Protein AF-A0A0F8VQT5-F1 (afdb_monomer_lite)

Foldseek 3Di:
DFDDDLLHTPDDDDDPDPDPPDPDPDVDDDDDQDDVVDPDGNPDDQFDPPRGDDDDPDDDDSVNSNVVSVVSCVVVVD

Structure (mmCIF, N/CA/C/O backbone):
data_AF-A0A0F8VQT5-F1
#
_entry.id   AF-A0A0F8VQT5-F1
#
loop_
_atom_site.group_PDB
_atom_site.id
_atom_site.type_symbol
_atom_site.label_atom_id
_atom_site.label_alt_id
_atom_site.label_comp_id
_atom_site.label_asym_id
_atom_site.label_entity_id
_atom_site.label_seq_id
_atom_site.pdbx_PDB_ins_code
_atom_site.Cartn_x
_atom_site.Cartn_y
_atom_site.Cartn_z
_atom_site.occupancy
_atom_site.B_iso_or_equiv
_atom_site.auth_seq_id
_atom_site.auth_comp_id
_atom_site.auth_asym_id
_atom_site.auth_atom_id
_atom_site.pdbx_PDB_model_num
ATOM 1 N N . ILE A 1 1 ? -0.266 13.343 4.483 1.00 79.69 1 ILE A N 1
ATOM 2 C CA . ILE A 1 1 ? -0.048 11.924 4.084 1.00 79.69 1 ILE A CA 1
ATOM 3 C C . ILE A 1 1 ? -0.143 11.069 5.339 1.00 79.69 1 ILE A C 1
ATOM 5 O O . ILE A 1 1 ? 0.446 11.449 6.350 1.00 79.69 1 ILE A O 1
ATOM 9 N N . THR A 1 2 ? -0.850 9.942 5.276 1.00 87.81 2 THR A N 1
ATOM 10 C CA . THR A 1 2 ? -0.945 8.978 6.381 1.00 87.81 2 THR A CA 1
ATOM 11 C C . THR A 1 2 ? -0.384 7.638 5.927 1.00 87.81 2 THR A C 1
ATOM 13 O O . THR A 1 2 ? -0.765 7.127 4.876 1.00 87.81 2 THR A O 1
ATOM 16 N N . LEU A 1 3 ? 0.545 7.093 6.707 1.00 90.25 3 LEU A N 1
ATOM 17 C CA . LEU A 1 3 ? 1.166 5.796 6.490 1.00 90.25 3 LEU A CA 1
ATOM 18 C C . LEU A 1 3 ? 0.610 4.802 7.505 1.00 90.25 3 LEU A C 1
ATOM 20 O O . LEU A 1 3 ? 0.609 5.067 8.712 1.00 90.25 3 LEU A O 1
ATOM 24 N N . TYR A 1 4 ? 0.177 3.656 6.991 1.00 91.94 4 TYR A N 1
ATOM 25 C CA . TYR A 1 4 ? -0.340 2.555 7.784 1.00 91.94 4 TYR A CA 1
ATOM 26 C C . TYR A 1 4 ? 0.558 1.323 7.636 1.00 91.94 4 TYR A C 1
ATOM 28 O O . TYR A 1 4 ? 1.005 1.018 6.532 1.00 91.94 4 TYR A O 1
ATOM 36 N N . GLU A 1 5 ? 0.771 0.605 8.734 1.00 93.19 5 GLU A N 1
ATOM 37 C CA . GLU A 1 5 ? 1.459 -0.688 8.800 1.00 93.19 5 GLU A CA 1
ATOM 38 C C . GLU A 1 5 ? 0.648 -1.615 9.713 1.00 93.19 5 GLU A C 1
ATOM 40 O O . GLU A 1 5 ? 0.075 -1.168 10.707 1.00 93.19 5 GLU A O 1
ATOM 45 N N . ASP A 1 6 ? 0.507 -2.885 9.324 1.00 92.31 6 ASP A N 1
ATOM 46 C CA . ASP A 1 6 ? -0.303 -3.885 10.039 1.00 92.31 6 ASP A CA 1
ATOM 47 C C . ASP A 1 6 ? -1.737 -3.437 10.393 1.00 92.31 6 ASP A C 1
ATOM 49 O O . ASP A 1 6 ? -2.304 -3.783 11.429 1.00 92.31 6 ASP A O 1
ATOM 53 N N . GLY A 1 7 ? -2.350 -2.635 9.517 1.00 90.12 7 GLY A N 1
ATOM 54 C CA . GLY A 1 7 ? -3.707 -2.124 9.712 1.00 90.12 7 GLY A CA 1
ATOM 55 C C . GLY A 1 7 ? -3.819 -0.928 10.669 1.00 90.12 7 GLY A C 1
ATOM 56 O O . GLY A 1 7 ? -4.934 -0.445 10.877 1.00 90.12 7 GLY A O 1
ATOM 57 N N . GLY A 1 8 ? -2.704 -0.445 11.230 1.00 91.44 8 GLY A N 1
ATOM 58 C CA . GLY A 1 8 ? -2.628 0.691 12.153 1.00 91.44 8 GLY A CA 1
ATOM 59 C C . GLY A 1 8 ? -1.834 1.871 11.587 1.00 91.44 8 GLY A C 1
ATOM 60 O O . GLY A 1 8 ? -1.023 1.711 10.683 1.00 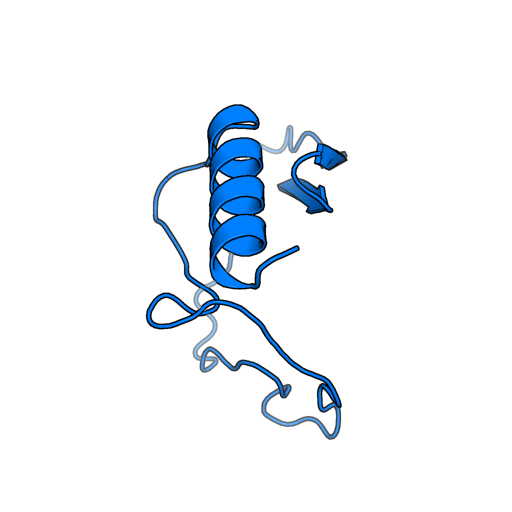91.44 8 GLY A O 1
ATOM 61 N N . VAL A 1 9 ? -2.074 3.081 12.100 1.00 92.25 9 VAL A N 1
ATOM 62 C CA . VAL A 1 9 ? -1.324 4.287 11.700 1.00 92.25 9 VAL A CA 1
ATOM 63 C C . VAL A 1 9 ? 0.070 4.251 12.324 1.00 92.25 9 VAL A C 1
ATOM 65 O O . VAL A 1 9 ? 0.183 4.169 13.545 1.00 92.25 9 VAL A O 1
ATOM 68 N N . ILE A 1 10 ? 1.114 4.400 11.507 1.00 93.62 10 ILE A N 1
ATOM 69 C CA . ILE A 1 10 ? 2.505 4.524 11.983 1.00 93.62 10 ILE A CA 1
ATOM 70 C C . ILE A 1 10 ? 3.099 5.914 11.759 1.00 93.62 10 ILE A C 1
ATOM 72 O O . ILE A 1 10 ? 4.000 6.330 12.483 1.00 93.62 10 ILE A O 1
ATOM 76 N N . ALA A 1 11 ? 2.569 6.670 10.797 1.00 87.75 11 ALA A N 1
ATOM 77 C CA . ALA A 1 11 ? 2.899 8.075 10.622 1.00 87.75 11 ALA A CA 1
ATOM 78 C C . ALA A 1 11 ? 1.697 8.825 10.050 1.00 87.75 11 ALA A C 1
ATOM 80 O O . ALA A 1 11 ? 1.007 8.337 9.159 1.00 87.75 11 ALA A O 1
ATOM 81 N N . SER A 1 12 ? 1.453 10.035 10.540 1.00 84.19 12 SER A N 1
ATOM 82 C CA . SER A 1 12 ? 0.446 10.922 9.967 1.00 84.19 12 SER A CA 1
ATOM 83 C C . SER A 1 12 ? 0.971 12.343 10.001 1.00 84.19 12 SER A C 1
ATOM 85 O O . SER A 1 12 ? 1.158 12.926 11.069 1.00 84.19 12 SER A O 1
ATOM 87 N N . THR A 1 13 ? 1.254 12.887 8.825 1.00 79.81 13 THR A N 1
ATOM 88 C CA . THR A 1 13 ? 1.667 14.280 8.684 1.00 79.81 13 THR A CA 1
ATOM 89 C C . THR A 1 13 ? 0.478 15.077 8.176 1.00 79.81 13 THR A C 1
ATOM 91 O O . THR A 1 13 ? -0.008 14.833 7.065 1.00 79.81 13 THR A O 1
ATOM 94 N N . ALA A 1 14 ? 0.022 16.028 8.993 1.00 63.19 14 ALA A N 1
ATOM 95 C CA . ALA A 1 14 ? -0.953 17.023 8.579 1.00 63.19 14 ALA A CA 1
ATOM 96 C C . ALA A 1 14 ? -0.313 17.924 7.517 1.00 63.19 14 ALA A C 1
ATOM 98 O O . ALA A 1 14 ? 0.677 18.608 7.778 1.00 63.19 14 ALA A O 1
ATOM 99 N N . THR A 1 15 ? -0.869 17.914 6.310 1.00 59.09 15 THR A N 1
ATOM 100 C CA . THR A 1 15 ? -0.499 18.880 5.278 1.00 59.09 15 THR A CA 1
ATOM 101 C C . THR A 1 15 ? -1.462 20.055 5.397 1.00 59.09 15 THR A C 1
ATOM 103 O O . THR A 1 15 ? -2.585 19.986 4.916 1.00 59.09 15 THR A O 1
ATOM 106 N N . ASN A 1 16 ? -1.023 21.135 6.047 1.00 51.25 16 ASN A N 1
ATOM 107 C CA . ASN A 1 16 ? -1.781 22.393 6.141 1.00 51.25 16 ASN A CA 1
ATOM 108 C C . ASN A 1 16 ? -1.456 23.365 4.985 1.00 51.25 16 ASN A C 1
ATOM 110 O O . ASN A 1 16 ? -1.753 24.554 5.071 1.00 51.25 16 ASN A O 1
ATOM 114 N N . GLN A 1 17 ? -0.791 22.899 3.924 1.00 52.91 17 GLN A N 1
ATOM 115 C CA . GLN A 1 17 ? -0.400 23.743 2.795 1.00 52.91 17 GLN A CA 1
ATOM 116 C C . GLN A 1 17 ? -1.514 23.802 1.742 1.00 52.91 17 GLN A C 1
ATOM 118 O O . GLN A 1 17 ? -1.918 22.780 1.197 1.00 52.91 17 GLN A O 1
ATOM 123 N N . GLY A 1 18 ? -1.975 25.022 1.436 1.00 50.19 18 GLY A N 1
ATOM 124 C CA . GLY A 1 18 ? -2.923 25.326 0.352 1.00 50.19 18 GLY A CA 1
ATOM 125 C C . GLY A 1 18 ? -2.336 25.204 -1.063 1.00 50.19 18 GLY A C 1
ATOM 126 O O . GLY A 1 18 ? -3.043 25.423 -2.041 1.00 50.19 18 GLY A O 1
ATOM 127 N N . THR A 1 19 ? -1.057 24.843 -1.176 1.00 48.31 19 THR A N 1
ATOM 128 C CA . THR A 1 19 ? -0.364 24.476 -2.414 1.00 48.31 19 THR A CA 1
ATOM 129 C C . THR A 1 19 ? -0.097 22.978 -2.373 1.00 48.31 19 THR A C 1
ATOM 131 O O . THR A 1 19 ? 0.959 22.527 -1.938 1.00 48.31 19 THR A O 1
ATOM 134 N N . TYR A 1 20 ? -1.092 22.188 -2.751 1.00 49.00 20 TYR A N 1
ATOM 135 C CA . TYR A 1 20 ? -0.903 20.768 -3.014 1.00 49.00 20 TYR A CA 1
ATOM 136 C C . TYR A 1 20 ? 0.136 20.606 -4.142 1.00 49.00 20 TYR A C 1
ATOM 138 O O . TYR A 1 20 ? -0.191 20.807 -5.309 1.00 49.00 20 TYR A O 1
ATOM 146 N N . GLU A 1 21 ? 1.387 20.280 -3.802 1.00 53.19 21 GLU A N 1
ATOM 147 C CA . GLU A 1 21 ? 2.351 19.686 -4.737 1.00 53.19 21 GLU A CA 1
ATOM 148 C C . GLU A 1 21 ? 1.909 18.237 -4.933 1.00 53.19 21 GLU A C 1
ATOM 150 O O . GLU A 1 21 ? 2.214 17.351 -4.134 1.00 53.19 21 GLU A O 1
ATOM 155 N N . GLY A 1 22 ? 1.017 18.020 -5.896 1.00 55.62 22 GLY A N 1
ATOM 156 C CA . GLY A 1 22 ? 0.445 16.704 -6.129 1.00 55.62 22 GLY A CA 1
ATOM 157 C C . GLY A 1 22 ? 1.497 15.667 -6.489 1.00 55.62 22 GLY A C 1
ATOM 158 O O . GLY A 1 22 ? 2.634 15.992 -6.808 1.00 55.62 22 GLY A O 1
ATOM 159 N N . MET A 1 23 ? 1.084 14.399 -6.498 1.00 64.88 23 MET A N 1
ATOM 160 C CA . MET A 1 23 ? 1.755 13.384 -7.308 1.00 64.88 23 MET A CA 1
ATOM 161 C C . MET A 1 23 ? 1.763 13.899 -8.751 1.00 64.88 23 MET A C 1
ATOM 163 O O . MET A 1 23 ? 0.768 13.773 -9.465 1.00 64.88 23 MET A O 1
ATOM 167 N N . GLU A 1 24 ? 2.830 14.603 -9.120 1.00 65.25 24 GLU A N 1
ATOM 168 C CA . GLU A 1 24 ? 2.942 15.274 -10.403 1.00 65.25 24 GLU A CA 1
ATOM 169 C C . GLU A 1 24 ? 2.824 14.218 -11.500 1.00 65.25 24 GLU A C 1
ATOM 171 O O . GLU A 1 24 ? 3.364 13.113 -11.369 1.00 65.25 24 GLU A O 1
ATOM 176 N N . ASN A 1 25 ? 2.114 14.539 -12.585 1.00 69.44 25 ASN A N 1
ATOM 177 C CA . ASN A 1 25 ? 2.179 13.714 -13.784 1.00 69.44 25 ASN A CA 1
ATOM 178 C C . ASN A 1 25 ? 3.549 13.919 -14.428 1.00 69.44 25 ASN A C 1
ATOM 180 O O . ASN A 1 25 ? 3.726 14.719 -15.343 1.00 69.44 25 ASN A O 1
ATOM 184 N N . LEU A 1 26 ? 4.529 13.221 -13.883 1.00 69.94 26 LEU A N 1
ATOM 185 C CA . LEU A 1 26 ? 5.799 12.977 -14.523 1.00 69.94 26 LEU A CA 1
ATOM 186 C C . LEU A 1 26 ? 5.527 11.811 -15.472 1.00 69.94 26 LEU A C 1
ATOM 188 O O . LEU A 1 26 ? 4.938 10.828 -15.028 1.00 69.94 26 LEU A O 1
ATOM 192 N N . ASP A 1 27 ? 5.950 11.884 -16.738 1.00 76.62 27 ASP A N 1
ATOM 193 C CA . ASP A 1 27 ? 5.774 10.835 -17.773 1.00 76.62 27 ASP A CA 1
ATOM 194 C C . ASP A 1 27 ? 6.444 9.473 -17.422 1.00 76.62 27 ASP A C 1
ATOM 196 O O . ASP A 1 27 ? 6.774 8.654 -18.282 1.00 76.62 27 ASP A O 1
ATOM 200 N N . GLY A 1 28 ? 6.712 9.225 -16.141 1.00 77.69 28 GLY A N 1
ATOM 201 C CA . GLY A 1 28 ? 7.233 8.001 -15.580 1.00 77.69 28 GLY A CA 1
ATOM 202 C C . GLY A 1 28 ? 6.208 6.873 -15.579 1.00 77.69 28 GLY A C 1
ATOM 203 O O . GLY A 1 28 ? 5.018 7.035 -15.320 1.00 77.69 28 GLY A O 1
ATOM 204 N N . VAL A 1 29 ? 6.718 5.672 -15.826 1.00 83.00 29 VAL A N 1
ATOM 205 C CA . VAL A 1 29 ? 5.930 4.445 -15.785 1.00 83.00 29 VAL A CA 1
ATOM 206 C C . VAL A 1 29 ? 5.824 3.954 -14.340 1.00 83.00 29 VAL A C 1
ATOM 208 O O . VAL A 1 29 ? 6.830 3.836 -13.632 1.00 83.00 29 VAL A O 1
ATOM 211 N N . VAL A 1 30 ? 4.607 3.615 -13.909 1.00 81.31 30 VAL A N 1
ATOM 212 C CA . VAL A 1 30 ? 4.381 2.953 -12.618 1.00 81.31 30 VAL A CA 1
ATOM 213 C C . VAL A 1 30 ? 5.089 1.602 -12.631 1.00 81.31 30 VAL A C 1
ATOM 215 O O . VAL A 1 30 ? 4.857 0.766 -13.503 1.00 81.31 30 VAL A O 1
ATOM 218 N N . SER A 1 31 ? 5.965 1.384 -11.656 1.00 84.56 31 SER A N 1
ATOM 219 C CA . SER A 1 31 ? 6.717 0.141 -11.512 1.00 84.56 31 SER A CA 1
ATOM 220 C C . SER A 1 31 ? 6.562 -0.431 -10.118 1.00 84.56 31 SER A C 1
ATOM 222 O O . SER A 1 31 ? 6.438 0.296 -9.134 1.00 84.56 31 SER A O 1
ATOM 224 N N . LEU A 1 32 ? 6.576 -1.758 -10.051 1.00 85.25 32 LEU A N 1
ATOM 225 C CA . LEU A 1 32 ? 6.481 -2.516 -8.816 1.00 85.25 32 LEU A CA 1
ATOM 226 C C . LEU A 1 32 ? 7.666 -3.475 -8.718 1.00 85.25 32 LEU A C 1
ATOM 228 O O . LEU A 1 32 ? 8.091 -4.058 -9.713 1.00 85.25 32 LEU A O 1
ATOM 232 N N . GLY A 1 33 ? 8.231 -3.613 -7.519 1.00 85.81 33 GLY A N 1
ATOM 233 C CA . GLY A 1 33 ? 9.363 -4.509 -7.260 1.00 85.81 33 GLY A CA 1
ATOM 234 C C . GLY A 1 33 ? 10.704 -4.050 -7.835 1.00 85.81 33 GLY A C 1
ATOM 235 O O . GLY A 1 33 ? 11.736 -4.634 -7.518 1.00 85.81 33 GLY A O 1
ATOM 236 N N . ARG A 1 34 ? 10.731 -2.976 -8.626 1.00 85.88 34 ARG A N 1
ATOM 237 C CA . ARG A 1 34 ? 11.951 -2.389 -9.179 1.00 85.88 34 ARG A CA 1
ATOM 238 C C . ARG A 1 34 ? 11.757 -0.901 -9.429 1.00 85.88 34 ARG A C 1
ATOM 240 O O . ARG A 1 34 ? 10.683 -0.487 -9.839 1.00 85.88 34 ARG A O 1
ATOM 247 N N . ASN A 1 35 ? 12.821 -0.123 -9.267 1.00 83.19 35 ASN A N 1
ATOM 248 C CA . ASN A 1 35 ? 12.864 1.259 -9.737 1.00 83.19 35 ASN A CA 1
ATOM 249 C C . ASN A 1 35 ? 13.320 1.323 -11.212 1.00 83.19 35 ASN A C 1
ATOM 251 O O . ASN A 1 35 ? 14.391 0.810 -11.554 1.00 83.19 35 ASN A O 1
ATOM 255 N N . ILE A 1 36 ? 12.517 1.930 -12.094 1.00 81.50 36 ILE A N 1
ATOM 256 C CA . ILE A 1 36 ? 12.883 2.118 -13.511 1.00 81.50 36 ILE A CA 1
ATOM 257 C C . ILE A 1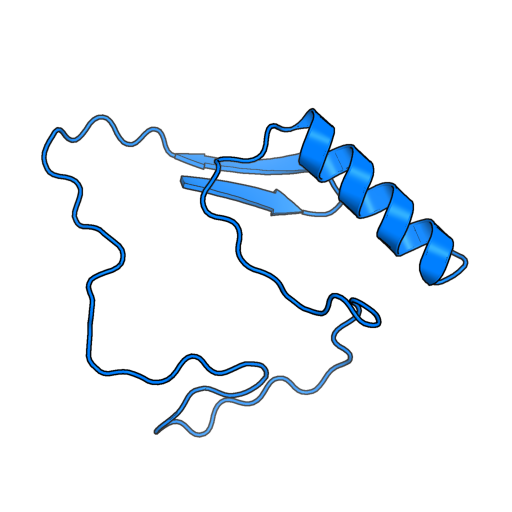 36 ? 14.065 3.086 -13.610 1.00 81.50 36 ILE A C 1
ATOM 259 O O . ILE A 1 36 ? 14.060 4.145 -12.998 1.00 81.50 36 ILE A O 1
ATOM 263 N N . GLY A 1 37 ? 15.088 2.706 -14.379 1.00 79.44 37 GLY A N 1
ATOM 264 C CA . GLY A 1 37 ? 16.334 3.474 -14.502 1.00 79.44 37 GLY A CA 1
ATOM 265 C C . GLY A 1 37 ? 17.342 3.234 -13.371 1.00 79.44 37 GLY A C 1
ATOM 266 O O . GLY A 1 37 ? 18.480 3.680 -13.474 1.00 79.44 37 GLY A O 1
ATOM 267 N N . GLY A 1 38 ? 16.968 2.480 -12.330 1.00 79.81 38 GLY A N 1
ATOM 268 C CA . GLY A 1 38 ? 17.838 2.116 -11.214 1.00 79.81 38 GLY A CA 1
ATOM 269 C C . GLY A 1 38 ? 18.244 0.636 -11.178 1.00 79.81 38 GLY A C 1
ATOM 270 O O . GLY A 1 38 ? 17.717 -0.219 -11.901 1.00 79.81 38 GLY A O 1
ATOM 271 N N . SER A 1 39 ? 19.179 0.329 -10.272 1.00 82.69 39 SER A N 1
ATOM 272 C CA . SER A 1 39 ? 19.608 -1.035 -9.916 1.00 82.69 39 SER A CA 1
ATOM 273 C C . SER A 1 39 ? 18.871 -1.611 -8.699 1.00 82.69 39 SER A C 1
ATOM 275 O O . SER A 1 39 ? 19.075 -2.770 -8.345 1.00 82.69 39 SER A O 1
ATOM 277 N N . ARG A 1 40 ? 18.015 -0.817 -8.041 1.00 84.50 40 ARG A N 1
ATOM 278 C CA . ARG A 1 40 ? 17.295 -1.230 -6.830 1.00 84.50 40 ARG A CA 1
ATOM 279 C C . ARG A 1 40 ? 16.131 -2.155 -7.185 1.00 84.50 40 ARG A C 1
ATOM 281 O O . ARG A 1 40 ? 15.239 -1.775 -7.947 1.00 84.50 40 ARG A O 1
ATOM 288 N N . PHE A 1 41 ? 16.149 -3.343 -6.593 1.00 86.69 41 PHE A N 1
ATOM 289 C CA . PHE A 1 41 ? 15.150 -4.393 -6.756 1.00 86.69 41 PHE A CA 1
ATOM 290 C C . PHE A 1 41 ? 14.673 -4.869 -5.383 1.00 86.69 41 PHE A C 1
ATOM 292 O O . PHE A 1 41 ? 15.465 -4.959 -4.443 1.00 86.69 41 PHE A O 1
ATOM 299 N N . PHE A 1 42 ? 13.385 -5.176 -5.269 1.00 87.50 42 PHE A N 1
ATOM 300 C CA . PHE A 1 42 ? 12.813 -5.763 -4.068 1.00 87.50 42 PHE A CA 1
ATOM 301 C C . PHE A 1 42 ? 12.996 -7.279 -4.095 1.00 87.50 42 PHE A C 1
ATOM 303 O O . PHE A 1 42 ? 12.298 -7.988 -4.816 1.00 87.50 42 PHE A O 1
ATOM 310 N N . ASN A 1 43 ? 13.937 -7.776 -3.295 1.00 88.44 43 ASN A N 1
ATOM 311 C CA . ASN A 1 43 ? 14.189 -9.205 -3.156 1.00 88.44 43 ASN A CA 1
ATOM 312 C C . ASN A 1 43 ? 13.314 -9.808 -2.047 1.00 88.44 43 ASN A C 1
ATOM 314 O O . ASN A 1 43 ? 13.784 -10.055 -0.938 1.00 88.44 43 ASN A O 1
ATOM 318 N N . GLY A 1 44 ? 12.027 -9.987 -2.338 1.00 87.19 44 GLY A N 1
ATOM 319 C CA . GLY A 1 44 ? 11.066 -10.553 -1.399 1.00 87.19 44 GLY A CA 1
ATOM 320 C C . GLY A 1 44 ? 9.721 -10.860 -2.048 1.00 87.19 44 GLY A C 1
ATOM 3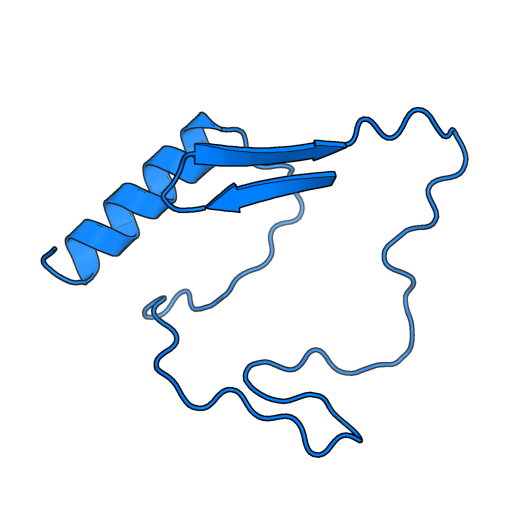21 O O . GLY A 1 44 ? 9.515 -10.634 -3.241 1.00 87.19 44 GLY A O 1
ATOM 322 N N . THR A 1 45 ? 8.788 -11.357 -1.242 1.00 82.94 45 THR A N 1
ATOM 323 C CA . THR A 1 45 ? 7.425 -11.660 -1.685 1.00 82.94 45 THR A CA 1
ATOM 324 C C . THR A 1 45 ? 6.526 -10.449 -1.481 1.00 82.94 45 THR A C 1
ATOM 326 O O . THR A 1 45 ? 6.456 -9.904 -0.382 1.00 82.94 45 THR A O 1
ATOM 329 N N . MET A 1 46 ? 5.802 -10.052 -2.525 1.00 81.88 46 MET A N 1
ATOM 330 C CA . MET A 1 46 ? 4.698 -9.100 -2.413 1.00 81.88 46 MET A CA 1
ATOM 331 C C . MET A 1 46 ? 3.384 -9.874 -2.433 1.00 81.88 46 MET A C 1
ATOM 333 O O . MET A 1 46 ? 3.066 -10.554 -3.407 1.00 81.88 46 MET A O 1
ATOM 337 N N . VAL A 1 47 ? 2.643 -9.794 -1.333 1.00 77.69 47 VAL A N 1
ATOM 338 C CA . VAL A 1 47 ? 1.316 -10.402 -1.187 1.00 77.69 47 VAL A CA 1
ATOM 339 C C . VAL A 1 47 ? 0.232 -9.437 -1.683 1.00 77.69 47 VAL A C 1
ATOM 341 O O . VAL A 1 47 ? 0.433 -8.226 -1.686 1.00 77.69 47 VAL A O 1
ATOM 344 N N . GLY A 1 48 ? -0.910 -9.967 -2.132 1.00 69.62 48 GLY A N 1
ATOM 345 C CA . GLY A 1 48 ? -2.003 -9.150 -2.688 1.00 69.62 48 GLY A CA 1
ATOM 346 C C . GLY A 1 48 ? -2.998 -9.898 -3.584 1.00 69.62 48 GLY A C 1
ATOM 347 O O . GLY A 1 48 ? -4.045 -9.356 -3.930 1.00 69.62 48 GLY A O 1
ATOM 348 N N . GLY A 1 49 ? -2.723 -11.158 -3.949 1.00 61.03 49 GLY A N 1
ATOM 349 C CA . GLY A 1 49 ? -3.640 -11.971 -4.760 1.00 61.03 49 GLY A CA 1
ATOM 350 C C . GLY A 1 49 ? -3.968 -11.326 -6.123 1.00 61.03 49 GLY A C 1
ATOM 351 O O . GLY A 1 49 ? -3.162 -10.546 -6.629 1.00 61.03 49 GLY A O 1
ATOM 352 N N . PRO A 1 50 ? -5.149 -11.595 -6.716 1.00 51.66 50 PRO A N 1
ATOM 353 C CA . PRO A 1 50 ? -5.604 -10.958 -7.962 1.00 51.66 50 PRO A CA 1
ATOM 354 C C . PRO A 1 50 ? -5.728 -9.428 -7.886 1.00 51.66 50 PRO A C 1
ATOM 356 O O . PRO A 1 50 ? -5.898 -8.782 -8.915 1.00 51.66 50 PRO A O 1
ATOM 359 N N . LEU A 1 51 ? -5.687 -8.863 -6.675 1.00 51.59 51 LEU A N 1
ATOM 360 C CA . LEU A 1 51 ? -5.818 -7.432 -6.423 1.00 51.59 51 LEU A CA 1
ATOM 361 C C . LEU A 1 51 ? -4.468 -6.724 -6.253 1.00 51.59 51 LEU A C 1
ATOM 363 O O . LEU A 1 51 ? -4.460 -5.502 -6.323 1.00 51.59 51 LEU A O 1
ATOM 367 N N . GLY A 1 52 ? -3.356 -7.460 -6.091 1.00 70.88 52 GLY A N 1
ATOM 368 C CA . GLY A 1 52 ? -1.991 -6.928 -5.990 1.00 70.88 52 GLY A CA 1
ATOM 369 C C . GLY A 1 52 ? -1.849 -5.693 -5.085 1.00 70.88 52 GLY A C 1
ATOM 370 O O . GLY A 1 52 ? -2.707 -5.392 -4.255 1.00 70.88 52 GLY A O 1
ATOM 371 N N . PRO A 1 53 ? -0.759 -4.934 -5.229 1.00 80.50 53 PRO A N 1
ATOM 372 C CA . PRO A 1 53 ? -0.773 -3.521 -4.891 1.00 80.50 53 PRO A CA 1
ATOM 373 C C . PRO A 1 53 ? -1.773 -2.814 -5.804 1.00 80.50 53 PRO A C 1
ATOM 375 O O 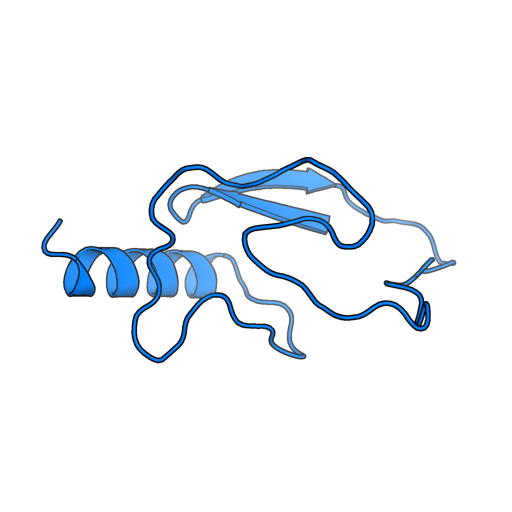. PRO A 1 53 ? -1.712 -2.959 -7.026 1.00 80.50 53 PRO A O 1
ATOM 378 N N . PHE A 1 54 ? -2.685 -2.052 -5.212 1.00 84.88 54 PHE A N 1
ATOM 379 C CA . PHE A 1 54 ? -3.715 -1.323 -5.938 1.00 84.88 54 PHE A CA 1
ATOM 380 C C . PHE A 1 54 ? -3.675 0.161 -5.592 1.00 84.88 54 PHE A C 1
ATOM 382 O O . PHE A 1 54 ? -3.119 0.580 -4.576 1.00 84.88 54 PHE A O 1
ATOM 389 N N . PHE A 1 55 ? -4.324 0.945 -6.442 1.00 84.56 55 PHE A N 1
ATOM 390 C CA . PHE A 1 55 ? -4.562 2.362 -6.227 1.00 84.56 55 PHE A CA 1
ATOM 391 C C . PHE A 1 55 ? -6.066 2.609 -6.262 1.00 84.56 55 PHE A C 1
ATOM 393 O O . PHE A 1 55 ? -6.795 1.947 -7.001 1.00 84.56 55 PHE A O 1
ATOM 400 N N . THR A 1 56 ? -6.534 3.564 -5.470 1.00 87.38 56 THR A N 1
ATOM 401 C CA . THR A 1 56 ? -7.927 4.010 -5.481 1.00 87.38 56 THR A CA 1
ATOM 402 C C . THR A 1 56 ? -7.978 5.534 -5.506 1.00 87.38 56 THR A C 1
ATOM 404 O O . THR A 1 56 ? -7.065 6.195 -5.017 1.00 87.38 56 THR A O 1
ATOM 407 N N . GLN A 1 57 ? -9.032 6.094 -6.101 1.00 87.69 57 GLN A N 1
ATOM 408 C CA . GLN A 1 57 ? -9.240 7.545 -6.210 1.00 87.69 57 GLN A CA 1
ATOM 409 C C . GLN A 1 57 ? -9.976 8.132 -4.994 1.00 87.69 57 GLN A C 1
ATOM 411 O O . GLN A 1 57 ? -10.437 9.269 -5.037 1.00 87.69 57 GLN A O 1
ATOM 416 N N . THR A 1 58 ? -10.110 7.357 -3.916 1.00 88.81 58 THR A N 1
ATOM 417 C CA . THR A 1 58 ? -10.660 7.818 -2.640 1.00 88.81 58 THR A CA 1
ATOM 418 C C . THR A 1 58 ? -9.627 7.668 -1.538 1.00 88.81 58 THR A C 1
ATOM 420 O O . THR A 1 58 ? -8.864 6.704 -1.515 1.00 88.81 58 THR A O 1
ATOM 423 N N . GLU A 1 59 ? -9.635 8.600 -0.591 1.00 88.69 59 GLU A N 1
ATOM 424 C CA . GLU A 1 59 ? -8.942 8.388 0.672 1.00 88.69 59 GLU A CA 1
ATOM 425 C C . GLU A 1 59 ? -9.604 7.220 1.415 1.00 88.69 59 GLU A C 1
ATOM 427 O O . GLU A 1 59 ? -10.833 7.115 1.458 1.00 88.69 59 GLU A O 1
ATOM 432 N N . LEU A 1 60 ? -8.782 6.316 1.950 1.00 91.62 60 LEU A N 1
ATOM 433 C CA . LEU A 1 60 ? -9.235 5.196 2.766 1.00 91.62 60 LEU A CA 1
ATOM 434 C C . LEU A 1 60 ? -9.201 5.600 4.236 1.00 91.62 60 LEU A C 1
ATOM 4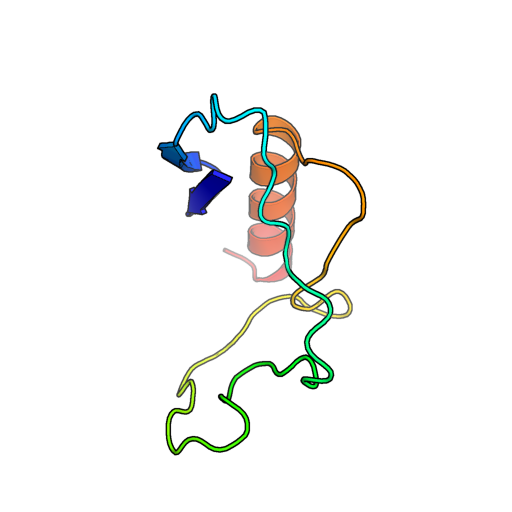36 O O . LEU A 1 60 ? -8.207 6.147 4.719 1.00 91.62 60 LEU A O 1
ATOM 440 N N . SER A 1 61 ? -10.274 5.293 4.959 1.00 93.88 61 SER A N 1
ATOM 441 C CA . SER A 1 61 ? -10.313 5.498 6.403 1.00 93.88 61 SER A CA 1
ATOM 442 C C . SER A 1 61 ? -9.454 4.460 7.132 1.00 93.88 61 SER A C 1
ATOM 444 O O . SER A 1 61 ? -9.162 3.383 6.608 1.00 93.88 61 SER A O 1
ATOM 446 N N . ALA A 1 62 ? -9.115 4.732 8.395 1.00 93.19 62 ALA A N 1
ATOM 447 C CA . ALA A 1 62 ? -8.423 3.755 9.237 1.00 93.19 62 ALA A CA 1
ATOM 448 C C . ALA A 1 62 ? -9.187 2.417 9.328 1.00 93.19 62 ALA A C 1
ATOM 450 O O . ALA A 1 62 ? -8.571 1.355 9.298 1.00 93.19 62 ALA A O 1
ATOM 451 N N . ALA A 1 63 ? -10.524 2.457 9.363 1.00 96.00 63 ALA A N 1
ATOM 452 C CA . ALA A 1 63 ? -11.353 1.254 9.389 1.00 96.00 63 ALA A CA 1
ATOM 453 C C . ALA A 1 63 ? -11.258 0.446 8.082 1.00 96.00 63 ALA A C 1
ATOM 455 O O . ALA A 1 63 ? -11.196 -0.786 8.129 1.00 96.00 63 ALA A O 1
ATOM 456 N N . ASP A 1 64 ? -11.197 1.119 6.928 1.00 94.44 64 ASP A N 1
ATOM 457 C CA . ASP A 1 64 ? -11.004 0.464 5.628 1.00 94.44 64 ASP A CA 1
ATOM 458 C C . ASP A 1 64 ? -9.652 -0.248 5.572 1.00 94.44 64 ASP A C 1
ATOM 460 O O . ASP A 1 64 ? -9.567 -1.401 5.147 1.00 94.44 64 ASP A O 1
ATOM 464 N N . ILE A 1 65 ? -8.601 0.407 6.072 1.00 93.56 65 ILE A N 1
ATOM 465 C CA . ILE A 1 65 ? -7.253 -0.161 6.133 1.00 93.56 65 ILE A CA 1
ATOM 466 C C . ILE A 1 65 ? -7.199 -1.375 7.067 1.00 93.56 65 ILE A C 1
ATOM 468 O O . ILE A 1 65 ? -6.692 -2.427 6.674 1.00 93.56 65 ILE A O 1
ATOM 472 N N . THR A 1 66 ? -7.780 -1.285 8.267 1.00 95.12 66 THR A N 1
ATOM 473 C CA . THR A 1 66 ? -7.882 -2.433 9.182 1.00 95.12 66 THR A CA 1
ATOM 474 C C . THR A 1 66 ? -8.651 -3.594 8.542 1.00 95.12 66 THR A C 1
ATOM 476 O O . THR A 1 66 ? -8.257 -4.756 8.668 1.00 95.12 66 THR A O 1
ATOM 479 N N . ARG A 1 67 ? -9.740 -3.312 7.814 1.00 93.88 67 ARG A N 1
ATOM 480 C CA . ARG A 1 67 ? -10.506 -4.338 7.095 1.00 93.88 67 ARG A CA 1
ATOM 481 C C . ARG A 1 67 ? -9.661 -5.013 6.013 1.00 93.88 67 ARG A C 1
ATOM 483 O O . ARG A 1 67 ? -9.656 -6.241 5.942 1.00 93.88 67 ARG A O 1
ATOM 490 N N . LEU A 1 68 ? -8.949 -4.238 5.197 1.00 91.25 68 LEU A N 1
ATOM 491 C CA . LEU A 1 68 ? -8.073 -4.757 4.142 1.00 91.25 68 LEU A CA 1
ATOM 492 C C . LEU A 1 68 ? -6.955 -5.634 4.707 1.00 91.25 68 LEU A C 1
ATOM 494 O O . LEU A 1 68 ? -6.714 -6.719 4.179 1.00 91.25 68 LEU A O 1
ATOM 498 N N . TYR A 1 69 ? -6.329 -5.211 5.807 1.00 91.06 69 TYR A N 1
ATOM 499 C CA . TYR A 1 69 ? -5.308 -6.001 6.493 1.00 91.06 69 TYR A CA 1
ATOM 500 C C . TYR A 1 69 ? -5.838 -7.380 6.908 1.00 91.06 69 TYR A C 1
ATOM 502 O O . TYR A 1 69 ? -5.239 -8.404 6.580 1.00 91.06 69 TYR A O 1
ATOM 510 N N . ASN A 1 70 ? -7.014 -7.424 7.542 1.00 91.50 70 ASN A N 1
ATOM 511 C CA . ASN A 1 70 ? -7.634 -8.679 7.974 1.00 91.50 70 ASN A CA 1
ATOM 512 C C . ASN A 1 70 ? -8.042 -9.585 6.800 1.00 91.50 70 ASN A C 1
ATOM 514 O O . ASN A 1 70 ? -7.897 -10.805 6.888 1.00 91.50 70 ASN A O 1
ATOM 518 N N . ILE A 1 71 ? -8.515 -9.009 5.689 1.00 90.38 71 ILE A N 1
ATOM 519 C CA . ILE A 1 71 ? -8.788 -9.766 4.457 1.00 90.38 71 ILE A CA 1
ATOM 520 C C . ILE A 1 71 ? -7.494 -10.393 3.924 1.00 90.38 71 ILE A C 1
ATOM 522 O O . ILE A 1 71 ? -7.478 -11.581 3.606 1.00 90.38 71 ILE A O 1
ATOM 526 N N . GLY A 1 72 ? -6.406 -9.619 3.861 1.00 87.25 72 GLY A N 1
ATOM 527 C CA . GLY A 1 72 ? -5.101 -10.099 3.407 1.00 87.25 72 GLY A CA 1
ATOM 528 C C . GLY A 1 72 ? -4.560 -11.229 4.282 1.00 87.25 72 GLY A C 1
ATOM 529 O O . GLY A 1 72 ? -4.184 -12.279 3.765 1.00 87.25 72 GLY A O 1
ATOM 530 N N . LYS A 1 73 ? -4.605 -11.056 5.606 1.00 89.19 73 LYS A N 1
ATOM 531 C CA . LYS A 1 73 ? -4.264 -12.094 6.586 1.00 89.19 73 LYS A CA 1
ATOM 532 C C . LYS A 1 73 ? -5.038 -13.393 6.354 1.00 89.19 73 LYS A C 1
ATOM 534 O O . LYS A 1 73 ? -4.441 -14.456 6.197 1.00 89.19 73 LYS A O 1
ATOM 539 N N . SER A 1 74 ? -6.364 -13.287 6.236 1.00 88.81 74 SER A N 1
ATOM 540 C CA . SER A 1 74 ? -7.233 -14.438 5.989 1.00 88.81 74 SER A CA 1
ATOM 541 C C . SER A 1 74 ? -6.904 -15.146 4.673 1.00 88.81 74 SER A C 1
ATOM 543 O O . SER A 1 74 ? -6.882 -16.374 4.646 1.00 88.81 74 SER A O 1
ATOM 545 N N . ALA A 1 75 ? -6.612 -14.401 3.602 1.00 85.69 75 ALA A N 1
ATOM 546 C CA . ALA A 1 75 ? -6.231 -14.969 2.308 1.00 85.69 75 ALA A CA 1
ATOM 547 C C . ALA A 1 75 ? -4.871 -15.692 2.342 1.00 85.69 75 ALA A C 1
ATOM 549 O O . ALA A 1 75 ? -4.642 -16.604 1.550 1.00 85.69 75 ALA A O 1
ATOM 550 N N . LEU A 1 76 ? -3.981 -15.296 3.255 1.00 86.06 76 LEU A N 1
ATOM 551 C CA . LEU A 1 76 ? -2.667 -15.908 3.466 1.00 86.06 76 LEU A CA 1
ATOM 552 C C . LEU A 1 76 ? -2.679 -17.039 4.506 1.00 86.06 76 LEU A C 1
ATOM 554 O O . LEU A 1 76 ? -1.682 -17.744 4.635 1.00 86.06 76 LEU A O 1
ATOM 558 N N . GLY A 1 77 ? -3.786 -17.226 5.230 1.00 87.00 77 GLY A N 1
ATOM 559 C CA . GLY A 1 77 ? -3.911 -18.246 6.272 1.00 87.00 77 GLY A CA 1
ATOM 560 C C . GLY A 1 77 ? -3.134 -17.935 7.557 1.00 87.00 77 GLY A C 1
ATOM 561 O O . GLY A 1 77 ? -2.670 -18.870 8.210 1.00 87.00 77 GLY A O 1
ATOM 562 N N . ILE A 1 78 ? -2.980 -16.651 7.909 1.00 83.62 78 ILE A N 1
ATOM 563 C CA . ILE A 1 78 ? -2.255 -16.159 9.103 1.00 83.62 78 ILE A CA 1
ATOM 564 C C . ILE A 1 78 ? -3.109 -15.247 9.991 1.00 83.62 78 ILE A C 1
ATOM 566 O O . ILE A 1 78 ? -4.136 -14.725 9.507 1.00 83.62 78 ILE A O 1
#

Secondary structure (DSSP, 8-state):
-EEEETTEEEEE-----SS---S---SPPP-SSB-TTSS-B--SPPP-GGG-S---SSPPPHHHHHHHHHHHHHHHT-

Sequence (78 aa):
ITLYEDGGVIASTATNQGTYEGMENLDGVVSLGRNIGGSRFFNGTMVGGPLGPFFTQTELSAADITRLYNIGKSALGI

Radius of gyration: 15.38 Å; chains: 1; bounding box: 31×44×30 Å

pLDDT: mean 80.53, std 13.24, range [48.31, 96.0]

Organism: NCBI:txid412755

=== Feature glossary ===
Key to the feature types in this record:

pLDDT. pLDDT is the predicted lDDT-Cα score: AlphaFold's confidence that the local environment of each residue (all inter-atomic distances within 15 Å) is correctly placed. It is a per-residue number between 0 and 100, with higher meaning more reliable.

Radius of gyration, Cα contacts, bounding box. The geometric summary reports three shape descriptors. Rg (radius of gyration) measures how spread out the Cα atoms are about their centre of mass; compact globular proteins have small Rg, elongated or unfolded ones large. Cα contacts (<8 Å, |i−j|>4) count long-range residue pairs in spatial proximity — high for tightly packed folds, near zero for rods or random coil. The bounding-box extents give the protein's footprint along x,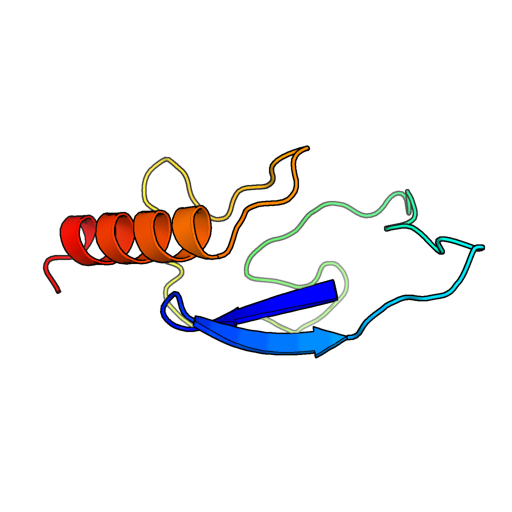 y, z in Å.

Backbone torsions (φ/ψ). Backbone dihedral angles. Every residue except chain termini has a φ (preceding-C → N → Cα → C) and a ψ (N → Cα → C → next-N). They are reported in degrees following the IUPAC sign convention. Secondary structure is essentially a statement about which (φ, ψ) basin each residue occupies.

Contact-map, Ramachandran, and PAE plots. Plot images: a contact map (which residues are close in 3D, as an N×N binary image), a Ramachandran scatter (backbone torsion angles, revealing secondary-structure composition at a glance), and — for AlphaFold structures — a PAE heatmap (pairwise prediction confidence).

Predicted aligned error. Predicted Aligned Error (PAE) is an AlphaFold confidence matrix: entry (i, j) is the expected error in the position of residue j, in ångströms, when the prediction is superimposed on the true structure at residue i. Low PAE within a block of residues means that block is internally rigid and well-predicted; high PAE between two blocks means their relative placement is uncertain even if each block individually is confident.

Secondary structure (3-state, P-SEA). Three-state secondary structure (P-SEA) collapses the eight DSSP classes into helix (a), strand (b), and coil (c). P-SEA assigns these from Cα geometry alone — distances and angles — without requiring backbone oxygens, so it works on any Cα trace.

Solvent-accessible surface area. Solvent-accessible surface area (SASA) is the area in Å² traced out by the centre of a 1.4 Å probe sphere (a water molecule) rolled over the protein's van der Waals surface (Shrake–Rupley / Lee–Richards construction). Buried residues have near-zero SASA; fully exposed residues can exceed 200 Å². The total SASA scales roughly with the number of surface residues.

Foldseek 3Di. The Foldseek 3Di string encodes local tertiary geometry as a 20-letter alphabet — one character per residue — derived from the relative positions of nearby Cα atoms. Unlike the amino-acid sequence, 3Di is a direct function of the 3D structure, so two proteins with the same fold have similar 3Di strings even at low sequence identity.

B-factor. For experimental (PDB) structures, the B-factor (temperature factor) quantifies the positional spread of each atom in the crystal — a combination of thermal vibration and static disorder — in units of Å². High B-factors mark flexible loops or poorly resolved regions; low B-factors mark the rigid, well-ordered core.

mmCIF coordinates. The mmCIF block holds the 3D Cartesian coordinates of each backbone atom (N, Cα, C, O) in ångströms. mmCIF is the PDB's canonical archive format — a tagged-loop text representation of the atomic model.

InterPro / GO / CATH / organism. Functional annotations link the protein to curated databases. InterPro entries identify conserved domains and families by matching the sequence against member-database signatures (Pfam, PROSITE, CDD, …). Gene Ontology (GO) terms describe molecular function, biological process, and cellular component in a controlled vocabulary. CATH places the structure in a hierarchical fold classification (Class/Architecture/Topology/Homologous-superfamily). The organism is the source species.

Rendered structure images. Structure images are PyMOL renders from six orthogonal camera directions. Cartoon representation draws helices as coils and strands as arrows; sticks shows the backbone as bonds; surface shows the solvent-excluded envelope. Rainbow coloring maps sequence position to hue (blue→red, N→C); chain coloring assigns a distinct color per polypeptide.

Sequence. This is the polypeptide sequence — one letter per residue, N-terminus first. Length ranges from a few dozen residues for small domains to over a thousand for large multi-domain proteins.

Secondary structure (8-state, DSSP). The SS8 string is DSSP's per-residue secondary-structure call. α-helix (H) means an i→i+4 H-bond ladder; β-strand (E) means the residue participates in a β-sheet; 3₁₀ (G) and π (I) are tighter and wider helices; T/S are turns/bends; '-' is loop.

Nearest PDB structures. Structural nearest neighbors (via Foldseek easy-search vs the PDB). Reported per hit: target PDB id, E-value, and alignment TM-score. A TM-score above ~0.5 is the conventional threshold for 'same fold'.